Protein AF-A0A523YPD6-F1 (afdb_monomer)

Foldseek 3Di:
DDDDVVVVVVVVVVVLVVVLVVVLLVLLVVLVVVCVVVDDPDDSLVSLLVVLLVLLQVLLVVCQVVQDVVVDQLSRLVSLLVSLCVVQVSSVWDWDWDADPDSNDIDIDTPDDPPPPVCVVSVHDVVSVVSSSVSSPVNSVVSNVVVD

Nearest PDB structures (foldseek):
  9b8p-assembly1_H  TM=1.953E-01  e=1.590E+00  Rattus norvegicus
  5knb-assembly1_G  TM=2.070E-01  e=3.042E+00  Enterococcus hirae ATCC 9790

Structure (mmCIF, N/CA/C/O backbone):
data_AF-A0A523YPD6-F1
#
_entry.id   AF-A0A523YPD6-F1
#
loop_
_atom_site.group_PDB
_atom_site.id
_atom_site.type_symbol
_atom_site.label_atom_id
_atom_site.label_alt_id
_atom_site.label_comp_id
_atom_site.label_asym_id
_atom_site.label_entity_id
_atom_site.label_seq_id
_atom_site.pdbx_PDB_ins_code
_atom_site.Cartn_x
_atom_site.Cartn_y
_atom_site.Cartn_z
_atom_site.occupancy
_atom_site.B_iso_or_equiv
_atom_site.auth_seq_id
_atom_site.auth_comp_id
_atom_site.auth_asym_id
_atom_site.auth_atom_id
_atom_site.pdbx_PDB_model_num
ATOM 1 N N . MET A 1 1 ? 20.015 15.178 30.694 1.00 60.88 1 MET A N 1
ATOM 2 C CA . MET A 1 1 ? 19.615 16.105 29.612 1.00 60.88 1 MET A CA 1
ATOM 3 C C . MET A 1 1 ? 18.103 16.132 29.562 1.00 60.88 1 MET A C 1
ATOM 5 O O . MET A 1 1 ? 17.513 15.059 29.573 1.00 60.88 1 MET A O 1
ATOM 9 N N . ALA A 1 2 ? 17.489 17.315 29.563 1.00 81.44 2 ALA A N 1
ATOM 10 C CA . ALA A 1 2 ? 16.050 17.427 29.347 1.00 81.44 2 ALA A CA 1
ATOM 11 C C . ALA A 1 2 ? 15.715 17.002 27.907 1.00 81.44 2 ALA A C 1
ATOM 13 O O . ALA A 1 2 ? 16.466 17.306 26.979 1.00 81.44 2 ALA A O 1
ATOM 14 N N . LEU A 1 3 ? 14.626 16.255 27.737 1.00 86.56 3 LEU A N 1
AT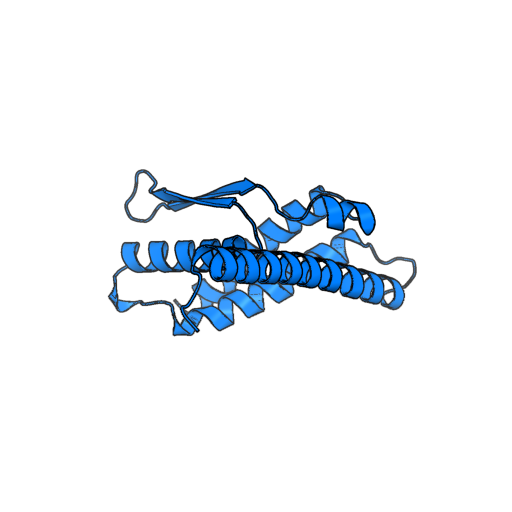OM 15 C CA . LEU A 1 3 ? 14.082 15.909 26.428 1.00 86.56 3 LEU A CA 1
ATOM 16 C C . LEU A 1 3 ? 13.535 17.190 25.786 1.00 86.56 3 LEU A C 1
ATOM 18 O O . LEU A 1 3 ? 12.722 17.862 26.409 1.00 86.56 3 LEU A O 1
ATOM 22 N N . ASP A 1 4 ? 13.965 17.508 24.566 1.00 95.25 4 ASP A N 1
ATOM 23 C CA . ASP A 1 4 ? 13.351 18.542 23.725 1.00 95.25 4 ASP A CA 1
ATOM 24 C C . ASP A 1 4 ? 12.292 17.871 22.830 1.00 95.25 4 ASP A C 1
ATOM 26 O O . ASP A 1 4 ? 12.666 17.163 21.884 1.00 95.25 4 ASP A O 1
ATOM 30 N N . PRO A 1 5 ? 10.986 18.024 23.122 1.00 95.44 5 PRO A N 1
ATOM 31 C CA . PRO A 1 5 ? 9.940 17.332 22.380 1.00 95.44 5 PRO A CA 1
ATOM 32 C C . PRO A 1 5 ? 9.872 17.753 20.910 1.00 95.44 5 PRO A C 1
ATOM 34 O O . PRO A 1 5 ? 9.664 16.899 20.050 1.00 95.44 5 PRO A O 1
ATOM 37 N N . GLU A 1 6 ? 10.090 19.032 20.592 1.00 96.12 6 GLU A N 1
ATOM 38 C CA . GLU A 1 6 ? 10.001 19.541 19.217 1.00 96.12 6 GLU A CA 1
ATOM 39 C C . GLU A 1 6 ? 11.109 18.961 18.343 1.00 96.12 6 GLU A C 1
ATOM 41 O O . GLU A 1 6 ? 10.865 18.508 17.216 1.00 96.12 6 GLU A O 1
ATOM 46 N N . LYS A 1 7 ? 12.328 18.896 18.890 1.00 95.38 7 LYS A N 1
ATOM 47 C CA . LYS A 1 7 ? 13.460 18.256 18.220 1.00 95.38 7 LYS A CA 1
ATOM 48 C C . LYS A 1 7 ? 13.209 16.768 17.985 1.00 95.38 7 LYS A C 1
ATOM 50 O O . LYS A 1 7 ? 13.512 16.265 16.901 1.00 95.38 7 LYS A O 1
ATOM 55 N N . GLN A 1 8 ? 12.650 16.062 18.969 1.00 96.06 8 GLN A N 1
ATOM 56 C CA . GLN A 1 8 ? 12.348 14.632 18.844 1.00 96.06 8 GLN A CA 1
ATOM 57 C C . GLN A 1 8 ? 11.255 14.366 17.805 1.00 96.06 8 GLN A C 1
ATOM 59 O O . GLN A 1 8 ? 11.445 13.525 16.927 1.00 96.06 8 GLN A O 1
ATOM 64 N N . ILE A 1 9 ? 10.157 15.127 17.837 1.00 95.88 9 ILE A N 1
ATOM 65 C CA . ILE A 1 9 ? 9.068 15.025 16.855 1.00 95.88 9 ILE A CA 1
ATOM 66 C C . ILE A 1 9 ? 9.598 15.291 15.446 1.00 95.88 9 ILE A C 1
ATOM 68 O O . ILE A 1 9 ? 9.359 14.499 14.536 1.00 95.88 9 ILE A O 1
ATOM 72 N N . SER A 1 10 ? 10.379 16.358 15.269 1.00 96.19 10 SER A N 1
ATOM 73 C CA . SER A 1 10 ? 10.961 16.711 13.970 1.00 96.19 10 SER A CA 1
ATOM 74 C C . SER A 1 10 ? 11.898 15.624 13.435 1.00 96.19 10 SER A C 1
ATOM 76 O O . SER A 1 10 ? 11.904 15.343 12.236 1.00 96.19 10 SER A O 1
ATOM 78 N N . SER A 1 11 ? 12.685 15.000 14.315 1.00 96.50 11 SER A N 1
ATOM 79 C CA . SER A 1 11 ? 13.580 13.895 13.962 1.00 96.50 11 SER A CA 1
ATOM 80 C C . SER A 1 11 ? 12.803 12.661 13.496 1.00 96.50 11 SER A C 1
ATOM 82 O O . SER A 1 11 ? 13.056 12.139 12.409 1.00 96.50 11 SER A O 1
ATOM 84 N N . LEU A 1 12 ? 11.804 12.236 14.276 1.00 96.31 12 LEU A N 1
ATOM 85 C CA . LEU A 1 12 ? 10.958 11.087 13.945 1.00 96.31 12 LEU A CA 1
ATOM 86 C C . LEU A 1 12 ? 10.167 11.317 12.655 1.00 96.31 12 LEU A C 1
ATOM 88 O O . LEU A 1 12 ? 10.060 10.414 11.830 1.00 96.31 12 LEU A O 1
ATOM 92 N N . TRP A 1 13 ? 9.663 12.534 12.450 1.00 94.19 13 TRP A N 1
ATOM 93 C CA . TRP A 1 13 ? 8.945 12.899 11.235 1.00 94.19 13 TRP A CA 1
ATOM 94 C C . TRP A 1 13 ? 9.825 12.781 9.986 1.00 94.19 13 TRP A C 1
ATOM 96 O O . TRP A 1 13 ? 9.425 12.155 9.006 1.00 94.19 13 TRP A O 1
ATOM 106 N N . LYS A 1 14 ? 11.057 13.302 10.033 1.00 95.44 14 LYS A N 1
ATOM 107 C CA . LYS A 1 14 ? 12.019 13.162 8.927 1.00 95.44 14 LYS A CA 1
ATOM 108 C C . LYS A 1 14 ? 12.386 11.701 8.668 1.00 95.44 14 LYS A C 1
ATOM 110 O O . LYS A 1 14 ? 12.464 11.292 7.513 1.00 95.44 14 LYS A O 1
ATOM 115 N N . ALA A 1 15 ? 12.580 10.911 9.725 1.00 96.06 15 ALA A N 1
ATOM 116 C CA . ALA A 1 15 ? 12.862 9.484 9.597 1.00 96.06 15 ALA A CA 1
ATOM 117 C C . ALA A 1 15 ? 11.698 8.728 8.931 1.00 96.06 15 ALA A C 1
ATOM 119 O O . ALA A 1 15 ? 11.925 7.912 8.038 1.00 96.06 15 ALA A O 1
ATOM 120 N N . LEU A 1 16 ? 10.453 9.042 9.307 1.00 94.50 16 LEU A N 1
ATOM 121 C CA . LEU A 1 16 ? 9.257 8.483 8.677 1.00 94.50 16 LEU A CA 1
ATOM 122 C C . LEU A 1 16 ? 9.195 8.831 7.184 1.00 94.50 16 LEU A C 1
ATOM 124 O O . LEU A 1 16 ? 9.016 7.935 6.366 1.00 94.50 16 LEU A O 1
ATOM 128 N N . GLN A 1 17 ? 9.388 10.102 6.822 1.00 92.44 17 GLN A N 1
ATOM 129 C CA . GLN A 1 17 ? 9.374 10.537 5.420 1.00 92.44 17 GLN A CA 1
ATOM 130 C C . GLN A 1 17 ? 10.467 9.849 4.590 1.00 92.44 17 GLN A C 1
ATOM 132 O O . GLN A 1 17 ? 10.195 9.373 3.489 1.00 92.44 17 GLN A O 1
ATOM 137 N N . GLY A 1 18 ? 11.681 9.723 5.138 1.00 92.56 18 GLY A N 1
ATOM 138 C CA . GLY A 1 18 ? 12.765 8.987 4.485 1.00 92.56 18 GLY A CA 1
ATOM 139 C C . GLY A 1 18 ? 12.429 7.508 4.269 1.00 92.56 18 GLY A C 1
ATOM 140 O O . GLY A 1 18 ? 12.699 6.965 3.198 1.00 92.56 18 GLY A O 1
ATOM 141 N N . SER A 1 19 ? 11.777 6.867 5.245 1.00 93.31 19 SER A N 1
ATOM 142 C CA . SER A 1 19 ? 11.297 5.483 5.125 1.00 93.31 19 SER A CA 1
ATOM 143 C C . SER A 1 19 ? 10.212 5.331 4.051 1.00 93.31 19 SER A C 1
ATOM 145 O O . SER A 1 19 ? 10.280 4.426 3.221 1.00 93.31 19 SER A O 1
ATOM 147 N N . GLN A 1 20 ? 9.252 6.258 3.993 1.00 92.50 20 GLN A N 1
ATOM 148 C CA . GLN A 1 20 ? 8.204 6.283 2.963 1.00 92.50 20 GLN A CA 1
ATOM 149 C C . GLN A 1 20 ? 8.796 6.394 1.549 1.00 92.50 20 GLN A C 1
ATOM 151 O O . GLN A 1 20 ? 8.386 5.671 0.639 1.00 92.50 20 GLN A O 1
ATOM 156 N N . GLU A 1 21 ? 9.792 7.263 1.369 1.00 90.62 21 GLU A N 1
ATOM 157 C CA . GLU A 1 21 ? 10.492 7.436 0.095 1.00 90.62 21 GLU A CA 1
ATOM 158 C C . GLU A 1 21 ? 11.319 6.196 -0.278 1.00 90.62 21 GLU A C 1
ATOM 160 O O . GLU A 1 21 ? 11.342 5.780 -1.438 1.00 90.62 21 GLU A O 1
ATOM 165 N N . ALA A 1 22 ? 12.004 5.585 0.694 1.00 91.94 22 ALA A N 1
ATOM 166 C CA . ALA A 1 22 ? 12.763 4.355 0.484 1.00 91.94 22 ALA A CA 1
ATOM 167 C C . ALA A 1 22 ? 11.849 3.195 0.063 1.00 91.94 22 ALA A C 1
ATOM 169 O O . ALA A 1 22 ? 12.132 2.539 -0.936 1.00 91.94 22 ALA A O 1
ATOM 170 N N . ASN A 1 23 ? 10.715 2.995 0.744 1.00 91.00 23 ASN A N 1
ATOM 171 C CA . ASN A 1 23 ? 9.744 1.952 0.400 1.00 91.00 23 ASN A CA 1
ATOM 172 C C . ASN A 1 23 ? 9.279 2.066 -1.056 1.00 91.00 23 ASN A C 1
ATOM 174 O O . ASN A 1 23 ? 9.244 1.070 -1.783 1.00 91.00 23 ASN A O 1
ATOM 178 N N . ARG A 1 24 ? 8.956 3.284 -1.509 1.00 89.56 24 ARG A N 1
ATOM 179 C CA . ARG A 1 24 ? 8.478 3.480 -2.880 1.00 89.56 24 ARG A CA 1
ATOM 180 C C . ARG A 1 24 ? 9.572 3.284 -3.923 1.00 89.56 24 ARG A C 1
ATOM 182 O O . ARG A 1 24 ? 9.307 2.677 -4.960 1.00 89.56 24 ARG A O 1
ATOM 189 N N . ARG A 1 25 ? 10.789 3.761 -3.658 1.00 91.94 25 ARG A N 1
ATOM 190 C CA . ARG A 1 25 ? 11.940 3.524 -4.542 1.00 91.94 25 ARG A CA 1
ATOM 191 C C . ARG A 1 25 ? 12.240 2.035 -4.669 1.00 91.94 25 ARG A C 1
ATOM 193 O O . ARG A 1 25 ? 12.384 1.559 -5.790 1.00 91.94 25 ARG A O 1
ATOM 200 N N . THR A 1 26 ? 12.226 1.296 -3.561 1.00 94.44 26 THR A N 1
ATOM 201 C CA . THR A 1 26 ? 12.422 -0.160 -3.567 1.00 94.44 26 THR A CA 1
ATOM 202 C C . THR A 1 26 ? 11.377 -0.866 -4.428 1.00 94.44 26 THR A C 1
ATOM 204 O O . THR A 1 26 ? 11.738 -1.729 -5.223 1.00 94.44 26 THR A O 1
ATOM 207 N N . PHE A 1 27 ? 10.097 -0.476 -4.349 1.00 93.88 27 PHE A N 1
ATOM 208 C CA . PHE A 1 27 ? 9.063 -1.027 -5.236 1.00 93.88 27 PHE A CA 1
ATOM 209 C C . PHE A 1 27 ? 9.436 -0.862 -6.716 1.00 93.88 27 PHE A C 1
ATOM 211 O O . PHE A 1 27 ? 9.390 -1.827 -7.476 1.00 93.88 27 PHE A O 1
ATOM 218 N N . TYR A 1 28 ? 9.830 0.344 -7.133 1.00 93.56 28 TYR A N 1
ATOM 219 C CA . TYR A 1 28 ? 10.146 0.600 -8.537 1.00 93.56 28 TYR A CA 1
ATOM 220 C C . TYR A 1 28 ? 11.465 -0.026 -8.994 1.00 93.56 28 TYR A C 1
ATOM 222 O O . TYR A 1 28 ? 11.558 -0.463 -10.137 1.00 93.56 28 TYR A O 1
ATOM 230 N N . GLN A 1 29 ? 12.450 -0.150 -8.105 1.00 95.00 29 GLN A N 1
ATOM 231 C CA . GLN A 1 29 ? 13.666 -0.922 -8.366 1.00 95.00 29 GLN A CA 1
ATOM 232 C C . GLN A 1 29 ? 13.338 -2.399 -8.607 1.00 95.00 29 GLN A C 1
ATOM 234 O O . GLN A 1 29 ? 13.810 -2.981 -9.578 1.00 95.00 29 GLN A O 1
ATOM 239 N N . MET A 1 30 ? 12.470 -2.994 -7.786 1.00 96.00 30 MET A N 1
ATOM 240 C CA . MET A 1 30 ? 12.042 -4.385 -7.976 1.00 96.00 30 MET A CA 1
ATOM 241 C C . MET A 1 30 ? 11.187 -4.560 -9.233 1.00 96.00 30 MET A C 1
ATOM 243 O O . MET A 1 30 ? 11.326 -5.558 -9.936 1.00 96.00 30 MET A O 1
ATOM 247 N N . ARG A 1 31 ? 10.352 -3.571 -9.574 1.00 94.12 31 ARG A N 1
ATOM 248 C CA . ARG A 1 31 ? 9.640 -3.541 -10.857 1.00 94.12 31 ARG A CA 1
ATOM 249 C C . ARG A 1 31 ? 10.616 -3.508 -12.036 1.00 94.12 31 ARG A C 1
ATOM 251 O O . ARG A 1 31 ? 10.412 -4.245 -12.992 1.00 94.12 31 ARG A O 1
ATOM 258 N N . GLN A 1 32 ? 11.662 -2.685 -11.967 1.00 94.06 32 GLN A N 1
ATOM 259 C CA . GLN A 1 32 ? 12.692 -2.605 -13.005 1.00 94.06 32 GLN A CA 1
ATOM 260 C C . GLN A 1 32 ? 13.410 -3.949 -13.182 1.00 94.06 32 GLN A C 1
ATOM 262 O O . GLN A 1 32 ? 13.503 -4.443 -14.302 1.00 94.06 32 GLN A O 1
ATOM 267 N N . VAL A 1 33 ? 13.815 -4.587 -12.079 1.00 96.44 33 VAL A N 1
ATOM 268 C CA . VAL A 1 33 ? 14.386 -5.943 -12.102 1.00 96.44 33 VAL A CA 1
ATOM 269 C C . VAL A 1 33 ? 13.425 -6.925 -12.777 1.00 96.44 33 VAL A C 1
ATOM 271 O O . VAL A 1 33 ? 13.829 -7.670 -13.664 1.00 96.44 33 VAL A O 1
ATOM 274 N N . ALA A 1 34 ? 12.141 -6.914 -12.410 1.00 95.81 34 ALA A N 1
ATOM 275 C CA . ALA A 1 34 ? 11.154 -7.813 -13.004 1.00 95.81 34 ALA A CA 1
ATOM 276 C C . ALA A 1 34 ? 10.988 -7.599 -14.520 1.00 95.81 34 ALA A C 1
ATOM 278 O O . ALA A 1 34 ? 10.861 -8.576 -15.253 1.00 95.81 34 ALA A O 1
ATOM 279 N N . ILE A 1 35 ? 11.029 -6.352 -14.996 1.00 94.62 35 ILE A N 1
ATOM 280 C CA . ILE A 1 35 ? 10.977 -6.024 -16.430 1.00 94.62 35 ILE A CA 1
ATOM 281 C C . ILE A 1 35 ? 12.200 -6.576 -17.162 1.00 94.62 35 ILE A C 1
ATOM 283 O O . ILE A 1 35 ? 12.051 -7.215 -18.199 1.00 94.6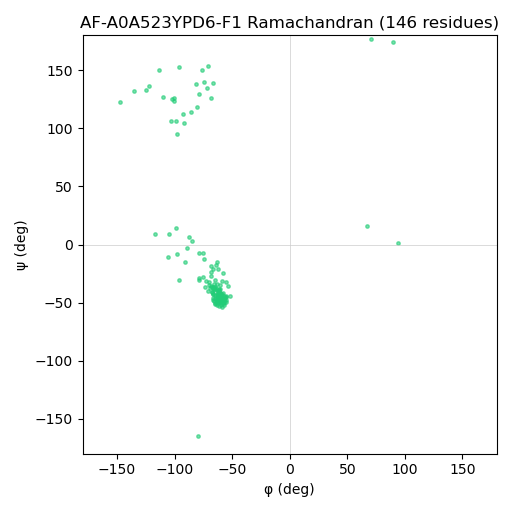2 35 ILE A O 1
ATOM 287 N N . GLU A 1 36 ? 13.398 -6.378 -16.610 1.00 94.38 36 GLU A N 1
ATOM 288 C CA . GLU A 1 36 ? 14.644 -6.869 -17.210 1.00 94.38 36 GLU A CA 1
ATOM 289 C C . GLU A 1 36 ? 14.687 -8.402 -17.295 1.00 94.38 36 GLU A C 1
ATOM 291 O O . GLU A 1 36 ? 15.199 -8.953 -18.268 1.00 94.38 36 GLU A O 1
ATOM 296 N N . PHE A 1 37 ? 14.099 -9.098 -16.317 1.00 97.06 37 PHE A N 1
ATOM 297 C CA . PHE A 1 37 ? 13.988 -10.560 -16.318 1.00 97.06 37 PHE A CA 1
ATOM 298 C C . PHE A 1 37 ? 12.874 -11.105 -17.222 1.00 97.06 37 PHE A C 1
ATOM 300 O O . PHE A 1 37 ? 13.002 -12.218 -17.730 1.00 97.06 37 PHE A O 1
ATOM 307 N N . ALA A 1 38 ? 11.776 -10.369 -17.409 1.00 94.38 38 ALA A N 1
ATOM 308 C CA . ALA A 1 38 ? 10.600 -10.851 -18.138 1.00 94.38 38 ALA A CA 1
ATOM 309 C C . ALA A 1 38 ? 10.795 -10.908 -19.667 1.00 94.38 38 ALA A C 1
ATOM 311 O O . ALA A 1 38 ? 9.997 -11.540 -20.361 1.00 94.38 38 ALA A O 1
ATOM 312 N N . GLY A 1 39 ? 11.866 -10.301 -20.186 1.00 89.56 39 GLY A N 1
ATOM 313 C CA . GLY A 1 39 ? 12.206 -10.298 -21.607 1.00 89.56 39 GLY A CA 1
ATOM 314 C C . GLY A 1 39 ? 11.594 -9.125 -22.389 1.00 89.56 39 GLY A C 1
ATOM 315 O O . GLY A 1 39 ? 10.817 -8.341 -21.845 1.00 89.56 39 GLY A O 1
ATOM 316 N N . PRO A 1 40 ? 11.954 -8.975 -23.677 1.00 90.81 40 PRO A N 1
ATOM 317 C CA . PRO A 1 40 ? 11.657 -7.773 -24.465 1.00 90.81 40 PRO A CA 1
ATOM 318 C C . PRO A 1 40 ? 10.167 -7.558 -24.772 1.00 90.81 40 PRO A C 1
ATOM 320 O O . PRO A 1 40 ? 9.760 -6.422 -25.001 1.00 90.81 40 PRO A O 1
ATOM 323 N N . ASP A 1 41 ? 9.358 -8.619 -24.752 1.00 92.69 41 ASP A N 1
ATOM 324 C CA . ASP A 1 41 ? 7.920 -8.558 -25.054 1.00 92.69 41 ASP A CA 1
ATOM 325 C C . ASP A 1 41 ? 7.059 -8.270 -23.813 1.00 92.69 41 ASP A C 1
ATOM 327 O O . ASP A 1 41 ? 5.832 -8.167 -23.899 1.00 92.69 41 AS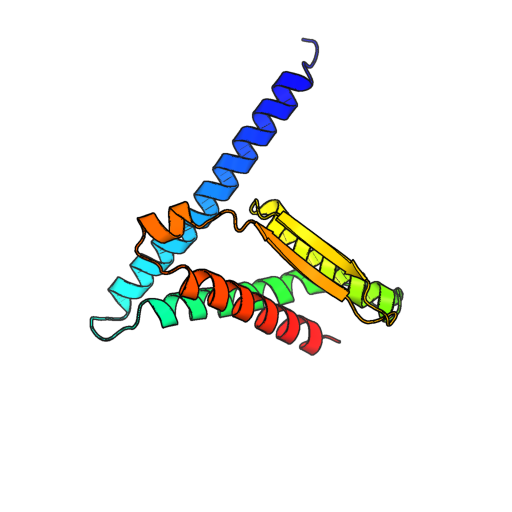P A O 1
ATOM 331 N N . ALA A 1 42 ? 7.680 -8.168 -22.636 1.00 92.75 42 ALA A N 1
ATOM 332 C CA . ALA A 1 42 ? 6.963 -7.944 -21.396 1.00 92.75 42 ALA A CA 1
ATOM 333 C C . ALA A 1 42 ? 6.426 -6.512 -21.315 1.00 92.75 42 ALA A C 1
ATOM 335 O O . ALA A 1 42 ? 7.144 -5.544 -21.557 1.00 92.75 42 ALA A O 1
ATOM 336 N N . ASN A 1 43 ? 5.165 -6.367 -20.904 1.00 93.88 43 ASN A N 1
ATOM 337 C CA . ASN A 1 43 ? 4.555 -5.065 -20.674 1.00 93.88 43 ASN A CA 1
ATOM 338 C C . ASN A 1 43 ? 4.856 -4.569 -19.242 1.00 93.88 43 ASN A C 1
ATOM 340 O O . ASN A 1 43 ? 4.331 -5.142 -18.279 1.00 93.88 43 ASN A O 1
ATOM 344 N N . PRO A 1 44 ? 5.626 -3.476 -19.064 1.00 92.94 44 PRO A N 1
ATOM 345 C CA . PRO A 1 44 ? 5.939 -2.917 -17.747 1.00 92.94 44 PRO A CA 1
ATOM 346 C C . PRO A 1 44 ? 4.704 -2.576 -16.908 1.00 92.94 44 PRO A C 1
ATOM 348 O O . PRO A 1 44 ? 4.728 -2.693 -15.682 1.00 92.94 44 PRO A O 1
ATOM 351 N N . PHE A 1 45 ? 3.620 -2.174 -17.576 1.00 94.19 45 PHE A N 1
ATOM 352 C CA . PHE A 1 45 ? 2.356 -1.845 -16.932 1.00 94.19 45 PHE A CA 1
ATOM 353 C C . PHE A 1 45 ? 1.751 -3.069 -16.234 1.00 94.19 45 PHE A C 1
ATOM 355 O O . PHE A 1 45 ? 1.389 -3.000 -15.059 1.00 94.19 45 PHE A O 1
ATOM 362 N N . ASP A 1 46 ? 1.686 -4.203 -16.936 1.00 95.12 46 ASP A N 1
ATOM 363 C CA . ASP A 1 46 ? 1.092 -5.433 -16.406 1.00 95.12 46 ASP A CA 1
ATOM 364 C C . ASP A 1 46 ? 1.930 -5.994 -15.254 1.00 95.12 46 ASP A C 1
ATOM 366 O O . ASP A 1 46 ? 1.378 -6.451 -14.253 1.00 95.12 46 ASP A O 1
ATOM 370 N N . ILE A 1 47 ? 3.260 -5.879 -15.341 1.00 95.31 47 ILE A N 1
ATOM 371 C CA . ILE A 1 47 ? 4.177 -6.239 -14.252 1.00 95.31 47 ILE A CA 1
ATOM 372 C C . ILE A 1 47 ? 3.902 -5.387 -13.008 1.00 95.31 47 ILE A C 1
ATOM 374 O O . ILE A 1 47 ? 3.764 -5.928 -11.909 1.00 95.31 47 ILE A O 1
ATOM 378 N N . GLY A 1 48 ? 3.788 -4.065 -13.168 1.00 94.25 48 GLY A N 1
ATOM 379 C CA . GLY A 1 48 ? 3.502 -3.151 -12.062 1.00 94.25 48 GLY A CA 1
ATOM 380 C C . GLY A 1 48 ? 2.166 -3.450 -11.379 1.00 94.25 48 GLY A C 1
ATOM 381 O O . GLY A 1 48 ? 2.107 -3.572 -10.153 1.00 94.25 48 GLY A O 1
ATOM 382 N N . VAL A 1 49 ? 1.099 -3.645 -12.160 1.00 95.94 49 VAL A N 1
ATOM 383 C CA . VAL A 1 49 ? -0.228 -4.007 -11.629 1.00 95.94 49 VAL A CA 1
ATOM 384 C C . VAL A 1 49 ? -0.205 -5.390 -10.969 1.00 95.94 49 VAL A C 1
ATOM 386 O O . VAL A 1 49 ? -0.815 -5.574 -9.913 1.00 95.94 49 VAL A O 1
ATOM 389 N N . LYS A 1 50 ? 0.535 -6.357 -11.525 1.00 96.50 50 LYS A N 1
ATOM 390 C CA . LYS A 1 50 ? 0.678 -7.689 -10.926 1.00 96.50 50 LYS A CA 1
ATOM 391 C C . LYS A 1 50 ? 1.424 -7.647 -9.594 1.00 96.50 50 LYS A C 1
ATOM 393 O O . LYS A 1 50 ? 1.031 -8.348 -8.664 1.00 96.50 50 LYS A O 1
ATOM 398 N N . ALA A 1 51 ? 2.456 -6.814 -9.470 1.00 95.88 51 ALA A N 1
ATOM 399 C CA . ALA A 1 51 ? 3.142 -6.608 -8.198 1.00 95.88 51 ALA A CA 1
ATOM 400 C C . ALA A 1 51 ? 2.161 -6.099 -7.129 1.00 95.88 51 ALA A C 1
ATOM 402 O O . ALA A 1 51 ? 2.087 -6.663 -6.040 1.00 95.88 51 ALA A O 1
ATOM 403 N N . TRP A 1 52 ? 1.336 -5.103 -7.466 1.00 95.69 52 TRP A N 1
ATOM 404 C CA . TRP A 1 52 ? 0.292 -4.597 -6.572 1.00 95.69 52 TRP A CA 1
ATOM 405 C C . TRP A 1 52 ? -0.754 -5.643 -6.182 1.00 95.69 52 TRP A C 1
ATOM 407 O O . TRP A 1 52 ? -1.156 -5.684 -5.021 1.00 95.69 52 TRP A O 1
ATOM 417 N N . GLU A 1 53 ? -1.155 -6.515 -7.111 1.00 97.62 53 GLU A N 1
ATOM 418 C CA . GLU A 1 53 ? -2.051 -7.642 -6.828 1.00 97.62 53 GLU A CA 1
ATOM 419 C C . GLU A 1 53 ? -1.485 -8.548 -5.727 1.00 97.62 53 GLU A C 1
ATOM 421 O O . GLU A 1 53 ? -2.196 -8.879 -4.777 1.00 97.62 53 GLU A O 1
ATOM 426 N N . ILE A 1 54 ? -0.210 -8.935 -5.851 1.00 97.50 54 ILE A N 1
ATOM 427 C CA . ILE A 1 54 ? 0.471 -9.830 -4.907 1.00 97.50 54 ILE A CA 1
ATOM 428 C C . ILE A 1 54 ? 0.597 -9.167 -3.535 1.00 97.50 54 ILE A C 1
ATOM 430 O O . ILE A 1 54 ? 0.278 -9.793 -2.525 1.00 97.50 54 ILE A O 1
ATOM 434 N N . ILE A 1 55 ? 1.009 -7.897 -3.497 1.00 95.56 55 ILE A N 1
ATOM 435 C CA . ILE A 1 55 ? 1.125 -7.145 -2.243 1.00 95.56 55 ILE A CA 1
ATOM 436 C C . ILE A 1 55 ? -0.258 -7.003 -1.590 1.00 95.56 55 ILE A C 1
ATOM 438 O O . ILE A 1 55 ? -0.383 -7.222 -0.391 1.00 95.56 55 ILE A O 1
ATOM 442 N N . GLY A 1 56 ? -1.311 -6.694 -2.354 1.00 95.50 56 GLY A N 1
ATOM 443 C CA . GLY A 1 56 ? -2.676 -6.597 -1.825 1.00 95.50 56 GLY A CA 1
ATOM 444 C C . GLY A 1 56 ? -3.137 -7.897 -1.169 1.00 95.50 56 GLY A C 1
ATOM 445 O O . GLY A 1 56 ? -3.660 -7.864 -0.055 1.00 95.50 56 GLY A O 1
ATOM 446 N N . LYS A 1 57 ? -2.833 -9.047 -1.789 1.00 96.50 57 LYS A N 1
ATOM 447 C CA . LYS A 1 57 ? -3.141 -10.366 -1.218 1.00 96.50 57 LYS A CA 1
ATOM 448 C C . LYS A 1 57 ? -2.422 -10.609 0.108 1.00 96.50 57 LYS A C 1
ATOM 450 O O . LYS A 1 57 ? -3.037 -11.002 1.098 1.00 96.50 57 LYS A O 1
ATOM 455 N N . ASP A 1 58 ? -1.115 -10.366 0.142 1.00 95.62 58 ASP A N 1
ATOM 456 C CA . ASP A 1 58 ? -0.311 -10.529 1.359 1.00 95.62 58 ASP A CA 1
ATOM 457 C C . ASP A 1 58 ? -0.803 -9.613 2.493 1.00 95.62 58 ASP A C 1
ATOM 459 O O . ASP A 1 58 ? -0.968 -10.017 3.649 1.00 95.62 58 ASP A O 1
ATOM 463 N N . MET A 1 59 ? -1.145 -8.375 2.143 1.00 93.56 59 MET A N 1
ATOM 464 C CA . MET A 1 59 ? -1.648 -7.395 3.093 1.00 93.56 59 MET A CA 1
ATOM 465 C C . MET A 1 59 ? -3.054 -7.722 3.602 1.00 93.56 59 MET A C 1
ATOM 467 O O . MET A 1 59 ? -3.329 -7.482 4.779 1.00 93.56 59 MET A O 1
ATOM 471 N N . GLY A 1 60 ? -3.923 -8.302 2.772 1.00 92.06 60 GLY A N 1
ATOM 472 C CA . GLY A 1 60 ? -5.216 -8.834 3.206 1.00 92.06 60 GLY A CA 1
ATOM 473 C C . GLY A 1 60 ? -5.027 -9.907 4.275 1.00 92.06 60 GLY A C 1
ATOM 474 O O . GLY A 1 60 ? -5.501 -9.750 5.402 1.00 92.06 60 GLY A O 1
ATOM 475 N N . LYS A 1 61 ? -4.205 -10.922 3.974 1.00 92.31 61 LYS A N 1
ATOM 476 C CA . LYS A 1 61 ? -3.890 -12.031 4.893 1.00 92.31 61 LYS A CA 1
ATOM 477 C C . LYS A 1 61 ? -3.288 -11.562 6.213 1.00 92.31 61 LYS A C 1
ATOM 479 O O . LYS A 1 61 ? -3.709 -11.996 7.283 1.00 92.31 61 LYS A O 1
ATOM 484 N N . SER A 1 62 ? -2.314 -10.656 6.159 1.00 90.31 62 SER A N 1
ATOM 485 C CA . SER A 1 62 ? -1.618 -10.174 7.360 1.00 90.31 62 SER A CA 1
ATOM 486 C C . SER A 1 62 ? -2.499 -9.334 8.292 1.00 90.31 62 SER A C 1
ATOM 488 O O . SER A 1 62 ? -2.169 -9.180 9.472 1.00 90.31 62 SER A O 1
ATOM 490 N N . ASN A 1 63 ? -3.624 -8.800 7.805 1.00 86.44 63 ASN A N 1
ATOM 491 C CA . ASN A 1 63 ? -4.556 -8.030 8.627 1.00 86.44 63 ASN A CA 1
ATOM 492 C C . ASN A 1 63 ? -5.663 -8.868 9.268 1.00 86.44 63 ASN A C 1
ATOM 494 O O . ASN A 1 63 ? -6.251 -8.397 10.242 1.00 86.44 63 ASN A O 1
ATOM 498 N N . LEU A 1 64 ? -5.895 -10.105 8.819 1.00 84.06 64 LEU A N 1
ATOM 499 C CA . LEU A 1 64 ? -6.940 -10.983 9.361 1.00 84.06 64 LEU A CA 1
ATOM 500 C C . LEU A 1 64 ? -6.897 -11.134 10.889 1.00 84.06 64 LEU A C 1
ATOM 502 O O . LEU A 1 64 ? -7.941 -10.958 11.514 1.00 84.06 64 LEU A O 1
ATOM 506 N N . PRO A 1 65 ? -5.732 -11.341 11.547 1.00 83.38 65 PRO A N 1
ATOM 507 C CA . PRO A 1 65 ? -5.696 -11.481 13.006 1.00 83.38 65 PRO A CA 1
ATOM 508 C C . PRO A 1 65 ? -6.144 -10.221 13.765 1.00 83.38 65 PRO A C 1
ATOM 510 O O . PRO A 1 65 ? -6.389 -10.273 14.968 1.00 83.38 65 PRO A O 1
ATOM 513 N N . ARG A 1 66 ? -6.208 -9.069 13.085 1.00 79.62 66 ARG A N 1
ATOM 514 C CA . ARG A 1 66 ? -6.613 -7.774 13.652 1.00 79.62 66 ARG A CA 1
ATOM 515 C C . ARG A 1 66 ? -8.082 -7.439 13.368 1.00 79.62 66 ARG A C 1
ATOM 517 O O . ARG A 1 66 ? -8.597 -6.462 13.924 1.00 79.62 66 ARG A O 1
ATOM 524 N N . MET A 1 67 ? -8.762 -8.232 12.537 1.00 82.56 67 MET A N 1
ATOM 525 C CA . MET A 1 67 ? -10.172 -8.045 12.207 1.00 82.56 67 MET A CA 1
ATOM 52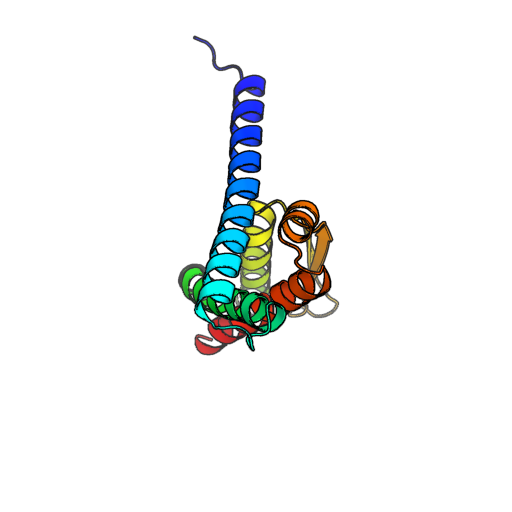6 C C . MET A 1 67 ? -11.042 -8.618 13.319 1.00 82.56 67 MET A C 1
ATOM 528 O O . MET A 1 67 ? -10.989 -9.799 13.647 1.00 82.56 67 MET A O 1
ATOM 532 N N . ASN A 1 68 ? -11.832 -7.752 13.950 1.00 78.00 68 ASN A N 1
ATOM 533 C CA . ASN A 1 68 ? -12.658 -8.139 15.086 1.00 78.00 68 ASN A CA 1
ATOM 534 C C . ASN A 1 68 ? -14.094 -8.426 14.634 1.00 78.00 68 ASN A C 1
ATOM 536 O O . ASN A 1 68 ? -14.916 -7.511 14.565 1.00 78.00 68 ASN A O 1
ATOM 540 N N . LEU A 1 69 ? -14.380 -9.706 14.388 1.00 78.44 69 LEU A N 1
ATOM 541 C CA . LEU A 1 69 ? -15.698 -10.208 13.979 1.00 78.44 69 LEU A CA 1
ATOM 542 C C . LEU A 1 69 ? -16.774 -10.054 15.068 1.00 78.44 69 LEU A C 1
ATOM 544 O O . LEU A 1 69 ? -17.962 -10.003 14.768 1.00 78.44 69 LEU A O 1
ATOM 548 N N . LEU A 1 70 ? -16.377 -9.914 16.338 1.00 84.94 70 LEU A N 1
ATOM 549 C CA . LEU A 1 70 ? -17.303 -9.803 17.472 1.00 84.94 70 LEU A CA 1
ATOM 550 C C . LEU A 1 70 ? -17.974 -8.425 17.573 1.00 84.94 70 LEU A C 1
ATOM 552 O O . LEU A 1 70 ? -18.862 -8.234 18.400 1.00 84.94 70 LEU A O 1
ATOM 556 N N . LYS A 1 71 ? -17.556 -7.449 16.758 1.00 83.31 71 LYS A N 1
ATOM 557 C CA . LYS A 1 71 ? -18.121 -6.090 16.749 1.00 83.31 71 LYS A CA 1
ATOM 558 C C . LYS A 1 71 ? -19.341 -5.928 15.834 1.00 83.31 71 LYS A C 1
ATOM 560 O O . LYS A 1 71 ? -19.805 -4.802 15.662 1.00 83.31 71 LYS A O 1
ATOM 565 N N . GLY A 1 72 ? -19.848 -7.021 15.262 1.00 87.25 72 GLY A N 1
ATOM 566 C CA . GLY A 1 72 ? -20.913 -6.987 14.261 1.00 87.25 72 GLY A CA 1
ATOM 567 C C . GLY A 1 72 ? -20.442 -6.417 12.920 1.00 87.25 72 GLY A C 1
ATOM 568 O O . GLY A 1 72 ? -19.298 -5.982 12.777 1.00 87.25 72 GLY A O 1
ATOM 569 N N . GLU A 1 73 ? -21.335 -6.417 11.933 1.00 87.75 73 GLU A N 1
ATOM 570 C CA . GLU A 1 73 ? -21.016 -6.074 10.541 1.00 87.75 73 GLU A CA 1
ATOM 571 C C . GLU A 1 73 ? -20.511 -4.627 10.379 1.00 87.75 73 GLU A C 1
ATOM 573 O O . GLU A 1 73 ? -19.443 -4.414 9.811 1.00 87.75 73 GLU A O 1
ATOM 578 N N . 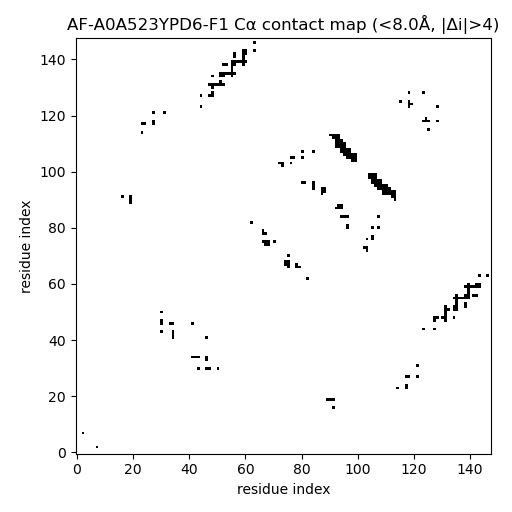GLU A 1 74 ? -21.186 -3.634 10.974 1.00 88.44 74 GLU A N 1
ATOM 579 C CA . GLU A 1 74 ? -20.734 -2.229 10.941 1.00 88.44 74 GLU A CA 1
ATOM 580 C C . GLU A 1 74 ? -19.334 -2.069 11.567 1.00 88.44 74 GLU A C 1
ATOM 582 O O . GLU A 1 74 ? -18.460 -1.371 11.040 1.00 88.44 74 GLU A O 1
ATOM 587 N N . GLY A 1 75 ? -19.098 -2.731 12.705 1.00 88.62 75 GLY A N 1
ATOM 588 C CA . GLY A 1 75 ? -17.819 -2.681 13.408 1.00 88.62 75 GLY A CA 1
ATOM 589 C C . GLY A 1 75 ? -16.686 -3.339 12.621 1.00 88.62 75 GLY A C 1
ATOM 590 O O . GLY A 1 75 ? -15.560 -2.828 12.626 1.00 88.62 75 GLY A O 1
ATOM 591 N N . LEU A 1 76 ? -16.988 -4.437 11.928 1.00 89.06 76 LEU A N 1
ATOM 592 C CA . LEU A 1 76 ? -16.079 -5.121 11.017 1.00 89.06 76 LEU A CA 1
ATOM 593 C C . LEU A 1 76 ? -15.733 -4.237 9.813 1.00 89.06 76 LEU A C 1
ATOM 595 O O . LEU A 1 76 ? -14.552 -3.997 9.565 1.00 89.06 76 LEU A O 1
ATOM 599 N N . MET A 1 77 ? -16.734 -3.675 9.132 1.00 89.81 77 MET A N 1
ATOM 600 C CA . MET A 1 77 ? -16.547 -2.791 7.976 1.00 89.81 77 MET A CA 1
ATOM 601 C C . MET A 1 77 ? -15.669 -1.583 8.324 1.00 89.81 77 MET A C 1
ATOM 603 O O . MET A 1 77 ? -14.716 -1.259 7.610 1.00 89.81 77 MET A O 1
ATOM 607 N N . MET A 1 78 ? -15.911 -0.952 9.477 1.00 91.25 78 MET A N 1
ATOM 608 C CA . MET A 1 78 ? -15.072 0.149 9.959 1.00 91.25 78 MET A CA 1
ATOM 609 C C . MET A 1 78 ? -13.645 -0.292 10.301 1.00 91.25 78 MET A C 1
ATOM 611 O O . MET A 1 78 ? -12.712 0.494 10.129 1.00 91.25 78 MET A O 1
ATOM 615 N N . ASN A 1 79 ?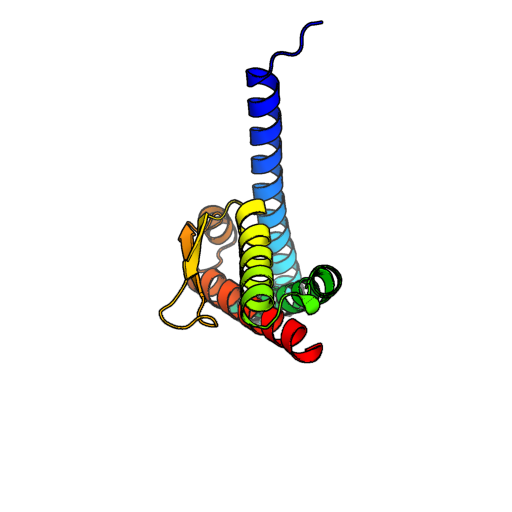 -13.453 -1.516 10.803 1.00 91.19 79 ASN A N 1
ATOM 616 C CA . ASN A 1 79 ? -12.123 -2.055 11.087 1.00 91.19 79 ASN A CA 1
ATOM 617 C C . ASN A 1 79 ? -11.337 -2.271 9.785 1.00 91.19 79 ASN A C 1
ATOM 619 O O . ASN A 1 79 ? -10.223 -1.764 9.673 1.00 91.19 79 ASN A O 1
ATOM 623 N N . ILE A 1 80 ? -11.955 -2.908 8.785 1.00 91.38 80 ILE A N 1
ATOM 624 C CA . ILE A 1 80 ? -11.375 -3.140 7.454 1.00 91.38 80 ILE A CA 1
ATOM 625 C C . ILE A 1 80 ? -10.965 -1.809 6.814 1.00 91.38 80 ILE A C 1
ATOM 627 O O . ILE A 1 80 ? -9.811 -1.638 6.413 1.00 91.38 80 ILE A O 1
ATOM 631 N N . ALA A 1 81 ? -11.872 -0.828 6.792 1.00 92.81 81 ALA A N 1
ATOM 632 C CA . ALA A 1 81 ? -11.593 0.484 6.216 1.00 92.81 81 ALA A CA 1
ATOM 633 C C . ALA A 1 81 ? -10.432 1.200 6.929 1.00 92.81 81 ALA A C 1
ATOM 635 O O . ALA A 1 81 ? -9.564 1.779 6.274 1.00 92.81 81 ALA A O 1
ATOM 636 N N . ARG A 1 82 ? -10.373 1.136 8.268 1.00 92.81 82 ARG A N 1
ATOM 637 C CA . ARG A 1 82 ? -9.282 1.731 9.061 1.00 92.81 82 ARG A CA 1
ATOM 638 C C . ARG A 1 82 ? -7.957 1.008 8.886 1.00 92.81 82 ARG A C 1
ATOM 640 O O . ARG A 1 82 ? -6.928 1.677 8.857 1.00 92.81 82 ARG A O 1
ATOM 647 N N . ALA A 1 83 ? -7.969 -0.316 8.764 1.00 91.88 83 ALA A N 1
ATOM 648 C CA . ALA A 1 83 ? -6.769 -1.085 8.464 1.00 91.88 83 ALA A CA 1
ATOM 649 C C . ALA A 1 83 ? -6.189 -0.628 7.121 1.00 91.88 83 ALA A C 1
ATOM 651 O O . ALA A 1 83 ? -5.029 -0.227 7.058 1.00 91.88 83 ALA A O 1
ATOM 652 N N . TYR A 1 84 ? -7.030 -0.563 6.085 1.00 92.56 84 TYR A N 1
ATOM 653 C CA . TYR A 1 84 ? -6.634 -0.084 4.765 1.00 92.56 84 TYR A CA 1
ATOM 654 C C . TYR A 1 84 ? -6.116 1.363 4.799 1.00 92.56 84 TYR A C 1
ATOM 656 O O . TYR A 1 84 ? -5.001 1.638 4.362 1.00 92.56 84 TYR A O 1
ATOM 664 N N . GLN A 1 85 ? -6.877 2.293 5.388 1.00 94.19 85 GLN A N 1
ATOM 665 C CA . GLN A 1 85 ? -6.466 3.694 5.545 1.00 94.19 85 GLN A CA 1
ATOM 666 C C . GLN A 1 85 ? -5.122 3.818 6.276 1.00 94.19 85 GLN A C 1
ATOM 668 O O . GLN A 1 85 ? -4.266 4.604 5.865 1.00 94.19 85 GLN A O 1
ATOM 673 N N . GLY A 1 86 ? -4.933 3.054 7.354 1.00 92.81 86 GLY A N 1
ATOM 674 C CA . GLY A 1 86 ? -3.712 3.043 8.153 1.00 92.81 86 GLY A CA 1
ATOM 675 C C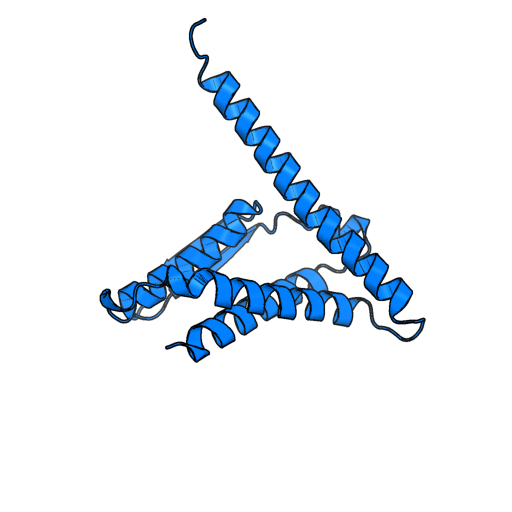 . GLY A 1 86 ? -2.484 2.678 7.326 1.00 92.81 86 GLY A C 1
ATOM 676 O O . GLY A 1 86 ? -1.499 3.412 7.359 1.00 92.81 86 GLY A O 1
ATOM 677 N N . LEU A 1 87 ? -2.570 1.621 6.512 1.00 91.38 87 LEU A N 1
ATOM 678 C CA . LEU A 1 87 ? -1.485 1.195 5.617 1.00 91.38 87 LEU A CA 1
ATOM 679 C C . LEU A 1 87 ? -1.042 2.318 4.677 1.00 91.38 87 LEU A C 1
ATOM 681 O O . LEU A 1 87 ? 0.152 2.584 4.526 1.00 91.38 87 LEU A O 1
ATOM 685 N N . TRP A 1 88 ? -1.998 3.020 4.081 1.00 92.25 88 TRP A N 1
ATOM 686 C CA . TRP A 1 88 ? -1.711 4.107 3.148 1.00 92.25 88 TRP A CA 1
ATOM 687 C C . TRP A 1 88 ? -1.208 5.370 3.840 1.00 92.25 88 TRP A C 1
ATOM 689 O O . TRP A 1 88 ? -0.294 6.029 3.344 1.00 92.25 88 TRP A O 1
ATOM 699 N N . THR A 1 89 ? -1.735 5.668 5.025 1.00 93.31 89 THR A N 1
ATOM 700 C CA . THR A 1 89 ? -1.317 6.826 5.825 1.00 93.31 89 THR A CA 1
ATOM 701 C C . THR A 1 89 ? 0.114 6.647 6.331 1.00 93.31 89 THR A C 1
ATOM 703 O O . THR A 1 89 ? 0.922 7.571 6.240 1.00 93.31 89 THR A O 1
ATOM 706 N N . THR A 1 90 ? 0.478 5.438 6.773 1.00 91.81 90 THR A N 1
ATOM 707 C CA . THR A 1 90 ? 1.862 5.079 7.121 1.00 91.81 90 THR A CA 1
ATOM 708 C C . THR A 1 90 ? 2.809 5.249 5.933 1.00 91.81 90 THR A C 1
ATOM 710 O O . THR A 1 90 ? 3.959 5.639 6.124 1.00 91.81 90 THR A O 1
ATOM 713 N N . ASN A 1 91 ? 2.317 5.053 4.710 1.00 90.88 91 ASN A N 1
ATOM 714 C CA . ASN A 1 91 ? 3.055 5.269 3.466 1.00 90.88 91 ASN A CA 1
ATOM 715 C C . ASN A 1 91 ? 3.037 6.726 2.950 1.00 90.88 91 ASN A C 1
ATOM 717 O O . ASN A 1 91 ? 3.599 7.011 1.894 1.00 90.88 91 ASN A O 1
ATOM 721 N N . GLY A 1 92 ? 2.429 7.658 3.690 1.00 92.06 92 GLY A N 1
ATOM 722 C CA . GLY A 1 92 ? 2.435 9.095 3.392 1.00 92.06 92 GLY A CA 1
ATOM 723 C C . GLY A 1 92 ? 1.229 9.592 2.590 1.00 92.06 92 GLY A C 1
ATOM 724 O O . GLY A 1 92 ? 1.146 10.788 2.277 1.00 92.06 92 GLY A O 1
ATOM 725 N N . ALA A 1 93 ? 0.281 8.713 2.257 1.00 93.38 93 ALA A N 1
ATOM 726 C CA . ALA A 1 93 ? -0.946 9.100 1.577 1.00 93.38 93 ALA A CA 1
ATOM 727 C C . ALA A 1 93 ? -1.876 9.880 2.511 1.00 93.38 93 ALA A C 1
ATOM 729 O O . ALA A 1 93 ? -1.857 9.704 3.729 1.00 93.38 93 ALA A O 1
ATOM 730 N N . VAL A 1 94 ? -2.718 10.731 1.925 1.00 94.94 94 VAL A N 1
ATOM 731 C CA . VAL A 1 94 ? -3.839 11.347 2.645 1.00 94.94 94 VAL A CA 1
ATOM 732 C C . VAL A 1 94 ? -5.099 10.620 2.210 1.00 94.94 94 VAL A C 1
ATOM 734 O O . VAL A 1 94 ? -5.558 10.785 1.078 1.00 94.94 94 VAL A O 1
ATOM 737 N N . VAL A 1 95 ? -5.620 9.789 3.109 1.00 95.00 95 VAL A N 1
ATOM 738 C CA . VAL A 1 95 ? -6.809 8.966 2.885 1.00 95.00 95 VAL A CA 1
ATOM 739 C C . VAL A 1 95 ? -7.813 9.259 3.990 1.00 95.00 95 VAL A C 1
ATOM 741 O O . VAL A 1 95 ? -7.452 9.287 5.167 1.00 95.00 95 VAL A O 1
ATOM 744 N N . LYS A 1 96 ? -9.073 9.476 3.623 1.00 95.69 96 LYS A N 1
ATOM 745 C CA . LYS A 1 96 ? -10.182 9.717 4.549 1.00 95.69 96 LYS A CA 1
ATOM 746 C C . LYS A 1 96 ? -11.183 8.575 4.501 1.00 95.69 96 LYS A C 1
ATOM 748 O O . LYS A 1 96 ? -11.372 7.948 3.463 1.00 95.69 96 LYS A O 1
ATOM 753 N N . ILE A 1 97 ? -11.834 8.342 5.634 1.00 96.00 97 ILE A N 1
ATOM 754 C CA . ILE A 1 97 ? -12.968 7.431 5.748 1.00 96.00 97 ILE A CA 1
ATOM 755 C C . ILE A 1 97 ? -14.208 8.273 6.001 1.00 96.00 97 ILE A C 1
ATOM 757 O O . ILE A 1 97 ? -14.238 9.063 6.944 1.00 96.00 97 ILE A O 1
ATOM 761 N N . GLU A 1 98 ? -15.232 8.072 5.187 1.00 95.06 98 GLU A N 1
ATOM 762 C CA . GLU A 1 98 ? -16.547 8.670 5.372 1.00 95.06 98 GLU A CA 1
ATOM 763 C C . GLU A 1 98 ? -17.596 7.567 5.474 1.00 95.06 98 GLU A C 1
ATOM 765 O O . GLU A 1 98 ? -17.569 6.603 4.711 1.00 95.06 98 GLU A O 1
ATOM 770 N N . LYS A 1 99 ? -18.528 7.699 6.422 1.00 93.81 99 LYS A N 1
ATOM 771 C CA . LYS A 1 99 ? -19.687 6.806 6.481 1.00 93.81 99 LYS A CA 1
ATOM 772 C C . LYS A 1 99 ? -20.663 7.170 5.367 1.00 93.81 99 LYS A C 1
ATOM 774 O O . LYS A 1 99 ? -20.884 8.350 5.096 1.00 93.81 99 LYS A O 1
ATOM 779 N N . GLY A 1 100 ? -21.231 6.152 4.741 1.00 92.69 100 GLY A N 1
ATOM 780 C CA . GLY A 1 100 ? -22.301 6.304 3.775 1.00 92.69 100 GLY A CA 1
ATOM 781 C C . GLY A 1 100 ? -23.661 6.506 4.430 1.00 92.69 100 GLY A C 1
ATOM 782 O O . GLY A 1 100 ? -23.773 6.829 5.614 1.00 92.69 100 GLY A O 1
ATOM 783 N N . LYS A 1 101 ? -24.718 6.330 3.636 1.00 91.88 101 LYS A N 1
ATOM 784 C CA . LYS A 1 101 ? -26.099 6.470 4.121 1.00 91.88 101 LYS A CA 1
ATOM 785 C C . LYS A 1 101 ? -26.569 5.237 4.883 1.00 91.88 101 LYS A C 1
ATOM 787 O O . LYS A 1 101 ? -27.433 5.362 5.748 1.00 91.88 101 LYS A O 1
ATOM 792 N N . SER A 1 102 ? -26.033 4.064 4.548 1.00 90.12 102 SER A N 1
ATOM 793 C CA . SER A 1 102 ? -26.333 2.823 5.261 1.00 90.12 102 SER A CA 1
ATOM 794 C C . SER A 1 102 ? -25.259 2.511 6.315 1.00 90.12 102 SER A C 1
ATOM 796 O O . SER A 1 102 ? -24.102 2.896 6.128 1.00 90.12 102 SER A O 1
ATOM 798 N N . PRO A 1 103 ? -25.601 1.790 7.400 1.00 82.31 103 PRO A N 1
ATOM 799 C CA . PRO A 1 103 ? -24.635 1.400 8.435 1.00 82.31 103 PRO A CA 1
ATOM 800 C C . PRO A 1 103 ? -23.439 0.583 7.919 1.00 82.31 103 PRO A C 1
ATOM 802 O O . PRO A 1 103 ? -22.370 0.627 8.521 1.00 82.31 103 PRO A O 1
ATOM 805 N N . ASN A 1 104 ? -23.599 -0.113 6.788 1.00 86.25 104 ASN A N 1
ATOM 806 C CA . ASN A 1 104 ? -22.573 -0.978 6.197 1.00 86.25 104 ASN A CA 1
ATOM 807 C C . ASN A 1 104 ? -21.908 -0.349 4.958 1.00 86.25 104 ASN A C 1
ATOM 809 O O . ASN A 1 104 ? -21.145 -1.009 4.258 1.00 86.25 104 ASN A O 1
ATOM 813 N N . GLU A 1 105 ? -22.178 0.927 4.670 1.00 92.38 105 GLU A N 1
ATOM 814 C CA . GLU A 1 105 ? -21.555 1.654 3.565 1.00 92.38 105 GLU A CA 1
ATOM 815 C C . GLU A 1 105 ? -20.456 2.571 4.099 1.00 92.38 105 GLU A C 1
ATOM 817 O O . GLU A 1 105 ? -20.679 3.417 4.968 1.00 92.38 105 GLU A O 1
ATOM 822 N N . ILE A 1 106 ? -19.250 2.412 3.559 1.00 94.25 106 ILE A N 1
ATOM 823 C CA . ILE A 1 106 ? -18.086 3.216 3.920 1.00 94.25 106 ILE A CA 1
ATOM 824 C C . ILE A 1 106 ? -17.368 3.634 2.642 1.00 94.25 106 ILE A C 1
ATOM 826 O O . ILE A 1 106 ? -17.060 2.806 1.789 1.00 94.25 106 ILE A O 1
ATOM 830 N N . PHE A 1 107 ? -17.042 4.918 2.544 1.00 94.81 107 PHE A N 1
ATOM 831 C CA . PHE A 1 107 ? -16.223 5.472 1.478 1.00 94.81 107 PHE A CA 1
ATOM 832 C C . PHE A 1 107 ? -14.792 5.671 1.964 1.00 94.81 107 PHE A C 1
ATOM 834 O O . PHE A 1 107 ? -14.546 6.365 2.952 1.00 94.81 107 PHE A O 1
ATOM 841 N N . ILE A 1 108 ? -13.841 5.102 1.228 1.00 93.69 108 ILE A N 1
ATOM 842 C CA . ILE A 1 108 ? -12.415 5.382 1.383 1.00 93.69 108 ILE A CA 1
ATOM 843 C C . ILE A 1 108 ? -12.047 6.398 0.303 1.00 93.69 108 ILE A C 1
ATOM 845 O O . ILE A 1 108 ? -12.003 6.069 -0.880 1.00 93.69 108 ILE A O 1
ATOM 849 N N . LYS A 1 109 ? -11.824 7.652 0.700 1.00 93.44 109 LYS A N 1
ATOM 850 C CA . LYS A 1 109 ? -11.495 8.745 -0.219 1.00 93.44 109 LYS A CA 1
ATOM 851 C C . LYS A 1 109 ? -10.008 9.027 -0.216 1.00 93.44 109 LYS A C 1
ATOM 853 O O . LYS A 1 109 ? -9.426 9.349 0.819 1.00 93.44 109 LYS A O 1
ATOM 858 N N . TRP A 1 110 ? -9.415 8.958 -1.397 1.00 90.94 110 TRP A N 1
ATOM 859 C CA . TRP A 1 110 ? -8.014 9.278 -1.598 1.00 90.94 110 TRP A CA 1
ATOM 860 C C . TRP A 1 110 ? -7.854 10.746 -1.987 1.00 90.94 110 TRP A C 1
ATOM 862 O O . TRP A 1 110 ? -8.269 11.148 -3.069 1.00 90.94 110 TRP A O 1
ATOM 872 N N . GLU A 1 111 ? -7.254 11.558 -1.119 1.00 92.69 111 GLU A N 1
ATOM 873 C CA . GLU A 1 111 ? -7.056 12.990 -1.390 1.00 92.69 111 GLU A CA 1
ATOM 874 C C . GLU A 1 111 ? -5.670 13.290 -1.958 1.00 92.69 111 GLU A C 1
ATOM 876 O O . GLU A 1 111 ? -5.503 14.225 -2.738 1.00 92.69 111 GLU A O 1
ATOM 881 N N . ARG A 1 112 ? -4.657 12.500 -1.578 1.00 90.88 112 ARG A N 1
ATOM 882 C CA . ARG A 1 112 ? -3.285 12.692 -2.061 1.00 90.88 112 ARG A CA 1
ATOM 883 C C . ARG A 1 112 ? -2.528 11.379 -2.180 1.00 90.88 112 ARG A C 1
ATOM 885 O O . ARG A 1 112 ? -2.323 10.688 -1.180 1.00 90.88 112 ARG A O 1
ATOM 892 N N . CYS A 1 113 ? -2.030 11.085 -3.381 1.00 87.94 113 CYS A N 1
ATOM 893 C CA . CYS A 1 113 ? -1.011 10.058 -3.589 1.00 87.94 113 CYS A CA 1
ATOM 894 C C . CYS A 1 113 ? 0.378 10.615 -3.206 1.00 87.94 113 CYS A C 1
ATOM 896 O O . CYS A 1 113 ? 0.736 11.703 -3.663 1.00 87.94 113 CYS A O 1
ATOM 898 N N . PRO A 1 114 ? 1.163 9.910 -2.372 1.00 86.31 114 PRO A N 1
ATOM 899 C CA . PRO A 1 114 ? 2.494 10.361 -1.960 1.00 86.31 114 PRO A CA 1
ATOM 900 C C . PRO A 1 114 ? 3.590 10.114 -3.008 1.00 86.31 114 PRO A C 1
ATOM 902 O O . PRO A 1 114 ? 4.718 10.561 -2.822 1.00 86.31 114 PRO A O 1
ATOM 905 N N . TRP A 1 115 ? 3.293 9.398 -4.094 1.00 85.75 115 TRP A N 1
ATOM 906 C CA . TRP A 1 115 ? 4.299 8.814 -4.985 1.00 85.75 115 TRP A CA 1
ATOM 907 C C . TRP A 1 115 ? 4.380 9.275 -6.454 1.00 85.75 115 TRP A C 1
ATOM 909 O O . TRP A 1 115 ? 5.154 8.649 -7.189 1.00 85.75 115 TRP A O 1
ATOM 919 N N . PRO A 1 116 ? 3.689 10.333 -6.934 1.00 85.56 116 PRO A N 1
ATOM 920 C CA . PRO A 1 116 ? 3.834 10.771 -8.326 1.00 85.56 116 PRO A CA 1
ATOM 921 C C . PRO A 1 116 ? 5.283 11.033 -8.762 1.00 85.56 116 PRO A C 1
ATOM 923 O O . PRO A 1 116 ? 5.649 10.732 -9.896 1.00 85.56 116 PRO A O 1
ATOM 926 N N . THR A 1 117 ? 6.122 11.557 -7.862 1.00 85.50 117 THR A N 1
ATOM 927 C CA . THR A 1 117 ? 7.535 11.846 -8.153 1.00 85.50 117 THR A CA 1
ATOM 928 C C . THR A 1 117 ? 8.316 10.575 -8.470 1.00 85.50 117 THR A C 1
ATOM 930 O O . THR A 1 117 ? 8.911 10.484 -9.540 1.00 85.50 117 THR A O 1
ATOM 933 N N . SER A 1 118 ? 8.250 9.560 -7.602 1.00 86.94 118 SER A N 1
ATOM 934 C CA . SER A 1 118 ? 8.956 8.294 -7.832 1.00 86.94 118 SER A CA 1
ATOM 935 C C . SER A 1 118 ? 8.419 7.553 -9.057 1.00 86.94 118 SER A C 1
ATOM 937 O O . SER A 1 118 ? 9.196 6.976 -9.804 1.00 86.94 118 SER A O 1
ATOM 939 N N . ALA A 1 119 ? 7.107 7.599 -9.318 1.00 87.75 119 ALA A N 1
ATOM 940 C CA . ALA A 1 119 ? 6.545 7.014 -10.538 1.00 87.75 119 ALA A CA 1
ATOM 941 C C . ALA A 1 119 ? 7.190 7.615 -11.796 1.00 87.75 119 ALA A C 1
ATOM 943 O O . ALA A 1 119 ? 7.657 6.891 -12.674 1.00 87.75 119 ALA A O 1
ATOM 944 N N . LYS A 1 120 ? 7.291 8.948 -11.830 1.00 89.06 120 LYS A N 1
ATOM 945 C CA . LYS A 1 120 ? 7.909 9.688 -12.930 1.00 89.06 120 LYS A CA 1
ATOM 946 C C . LYS A 1 120 ? 9.391 9.345 -13.110 1.00 89.06 120 LYS A C 1
ATOM 948 O O . LYS A 1 120 ? 9.823 9.172 -14.245 1.00 89.06 120 LYS A O 1
ATOM 953 N N . GLU A 1 121 ? 10.155 9.249 -12.024 1.00 91.31 121 GLU A N 1
ATOM 954 C CA . GLU A 1 121 ? 11.594 8.931 -12.059 1.00 91.31 121 GLU A CA 1
ATOM 955 C C . GLU A 1 121 ? 11.885 7.565 -12.691 1.00 91.31 121 GLU A C 1
ATOM 957 O O . GLU A 1 121 ? 12.874 7.417 -13.403 1.00 91.31 121 GLU A O 1
ATOM 962 N N . PHE A 1 122 ? 11.000 6.589 -12.482 1.00 91.31 122 PHE A N 1
ATOM 963 C CA . PHE A 1 122 ? 11.129 5.231 -13.018 1.00 91.31 122 PHE A CA 1
ATOM 964 C C . PHE A 1 122 ? 10.306 5.000 -14.298 1.00 91.31 122 PHE A C 1
ATOM 966 O O . PHE A 1 122 ? 10.090 3.859 -14.707 1.00 91.31 122 PHE A O 1
ATOM 973 N N . GLY A 1 123 ? 9.817 6.071 -14.935 1.00 90.56 123 GLY A N 1
ATOM 974 C CA . GLY A 1 123 ? 9.072 5.993 -16.196 1.00 90.56 123 GLY A CA 1
ATOM 975 C C . GLY A 1 123 ? 7.706 5.303 -16.093 1.00 90.56 123 GLY A C 1
ATOM 976 O O . GLY A 1 123 ? 7.136 4.919 -17.114 1.00 90.56 123 GLY A O 1
ATOM 977 N N . ALA A 1 124 ? 7.166 5.133 -14.885 1.00 91.75 124 ALA A N 1
ATOM 978 C CA . ALA A 1 124 ? 5.840 4.573 -14.674 1.00 91.75 124 ALA A CA 1
ATOM 979 C C . ALA A 1 124 ? 4.761 5.644 -14.876 1.00 91.75 124 ALA A C 1
ATOM 981 O O . ALA A 1 124 ? 4.877 6.791 -14.436 1.00 91.75 124 ALA A O 1
ATOM 982 N N . SER A 1 125 ? 3.676 5.262 -15.545 1.00 90.75 125 SER A N 1
ATOM 983 C CA . SER A 1 125 ? 2.540 6.161 -15.742 1.00 90.75 125 SER A CA 1
ATOM 984 C C . SER A 1 125 ? 1.710 6.289 -14.461 1.00 90.75 125 SER A C 1
ATOM 986 O O . SER A 1 125 ? 1.553 5.326 -13.714 1.00 90.75 125 SER A O 1
ATOM 988 N N . MET A 1 126 ? 1.061 7.437 -14.247 1.00 88.12 126 MET A N 1
ATOM 989 C CA . MET A 1 126 ? 0.088 7.573 -13.149 1.00 88.12 126 MET A CA 1
ATOM 990 C C . MET A 1 126 ? -1.117 6.635 -13.296 1.00 88.12 126 MET A C 1
ATOM 992 O O . MET A 1 126 ? -1.778 6.321 -12.312 1.00 88.12 126 MET A O 1
ATOM 996 N N . LYS A 1 127 ? -1.394 6.157 -14.517 1.00 91.56 127 LYS A N 1
ATOM 997 C CA . LYS A 1 127 ? -2.416 5.136 -14.761 1.00 91.56 127 LYS A CA 1
ATOM 998 C C . LYS A 1 127 ? -2.031 3.798 -14.126 1.00 91.56 127 LYS A C 1
ATOM 1000 O O . LYS A 1 127 ? -2.903 3.101 -13.622 1.00 91.56 127 LYS A O 1
ATOM 1005 N N . GLU A 1 128 ? -0.746 3.449 -14.155 1.00 91.75 128 GLU A N 1
ATOM 1006 C CA . GLU A 1 128 ? -0.229 2.243 -13.503 1.00 91.75 128 GLU A CA 1
ATOM 1007 C C . GLU A 1 128 ? -0.339 2.348 -11.982 1.00 91.75 128 GLU A C 1
ATOM 1009 O O . GLU A 1 128 ? -0.779 1.403 -11.340 1.00 91.75 128 GLU A O 1
ATOM 1014 N N . ASP A 1 129 ? -0.008 3.512 -11.416 1.00 88.31 129 ASP A N 1
ATOM 1015 C CA . ASP A 1 129 ? -0.161 3.780 -9.982 1.00 88.31 129 ASP A CA 1
ATOM 1016 C C . ASP A 1 129 ? -1.627 3.656 -9.540 1.00 88.31 129 ASP A C 1
ATOM 1018 O O . ASP A 1 129 ? -1.925 2.917 -8.605 1.00 88.31 129 ASP A O 1
ATOM 1022 N N . LEU A 1 130 ? -2.552 4.300 -10.262 1.00 90.38 130 LEU A N 1
ATOM 1023 C CA . LEU A 1 130 ? -3.986 4.247 -9.966 1.00 90.38 130 LEU A CA 1
ATOM 1024 C C . LEU A 1 130 ? -4.542 2.820 -10.055 1.00 90.38 130 LEU A C 1
ATOM 1026 O O . LEU A 1 130 ? -5.132 2.330 -9.097 1.00 90.38 130 LEU A O 1
ATOM 1030 N N . LEU A 1 131 ? -4.319 2.134 -11.182 1.00 93.62 131 LEU A N 1
ATOM 1031 C CA . LEU A 1 131 ? -4.830 0.774 -11.375 1.00 93.62 131 LEU A CA 1
ATOM 1032 C C . LEU A 1 131 ? -4.139 -0.243 -10.460 1.00 93.62 131 LEU A C 1
ATOM 1034 O O . LEU A 1 131 ? -4.748 -1.243 -10.087 1.00 93.62 131 LEU A O 1
ATOM 1038 N N . GLY A 1 132 ? -2.896 0.024 -10.063 1.00 93.12 132 GLY A N 1
ATOM 1039 C CA . GLY A 1 132 ? -2.199 -0.710 -9.017 1.00 93.12 132 GLY A CA 1
ATOM 1040 C C . GLY A 1 132 ? -2.883 -0.571 -7.658 1.00 93.12 132 GLY A C 1
ATOM 1041 O O . GLY A 1 132 ? -3.189 -1.578 -7.026 1.00 93.12 132 GLY A O 1
ATOM 1042 N N . CYS A 1 133 ? -3.190 0.657 -7.234 1.00 91.31 133 CYS A N 1
ATOM 1043 C CA . CYS A 1 133 ? -3.933 0.924 -5.999 1.00 91.31 133 CYS A CA 1
ATOM 1044 C C . CYS A 1 133 ? -5.329 0.278 -6.005 1.00 91.31 133 CYS A C 1
ATOM 1046 O O . CYS A 1 133 ? -5.722 -0.335 -5.011 1.00 91.31 133 CYS A O 1
ATOM 1048 N N . ASP A 1 134 ? -6.053 0.352 -7.125 1.00 93.69 134 ASP A N 1
ATOM 1049 C CA . ASP A 1 134 ? -7.360 -0.298 -7.276 1.00 93.69 134 ASP A CA 1
ATOM 1050 C C . ASP A 1 134 ? -7.237 -1.821 -7.161 1.00 93.69 134 ASP A C 1
ATOM 1052 O O . ASP A 1 134 ? -7.980 -2.462 -6.415 1.00 93.69 134 ASP A O 1
ATOM 1056 N N . ARG A 1 135 ? -6.262 -2.408 -7.867 1.00 96.94 135 ARG A N 1
ATOM 1057 C CA . ARG A 1 135 ? -6.004 -3.850 -7.826 1.00 96.94 135 ARG A CA 1
ATOM 1058 C C . ARG A 1 135 ? -5.612 -4.309 -6.426 1.00 96.94 135 ARG A C 1
ATOM 1060 O O . ARG A 1 135 ? -6.070 -5.363 -5.999 1.00 96.94 135 ARG A O 1
ATOM 1067 N N . TYR A 1 136 ? -4.802 -3.523 -5.722 1.00 95.62 136 TYR A N 1
ATOM 1068 C CA . TYR A 1 136 ? -4.417 -3.785 -4.341 1.00 95.62 136 TYR A CA 1
ATOM 1069 C C . TYR A 1 136 ? -5.642 -3.822 -3.420 1.00 95.62 136 TYR A C 1
ATOM 1071 O O . TYR A 1 136 ? -5.770 -4.759 -2.638 1.00 95.62 136 TYR A O 1
ATOM 1079 N N . LEU A 1 137 ? -6.556 -2.843 -3.512 1.00 94.94 137 LEU A N 1
ATOM 1080 C CA . LEU A 1 137 ? -7.781 -2.841 -2.702 1.00 94.94 137 LEU A CA 1
ATOM 1081 C C . LEU A 1 137 ? -8.651 -4.058 -3.007 1.00 94.94 137 LEU A C 1
ATOM 1083 O O . LEU A 1 137 ? -9.120 -4.714 -2.084 1.00 94.94 137 LEU A O 1
ATOM 1087 N N . GLN A 1 138 ? -8.853 -4.359 -4.291 1.00 96.31 138 GLN A N 1
ATOM 1088 C CA . GLN A 1 138 ? -9.646 -5.510 -4.717 1.00 96.31 138 GLN A CA 1
ATOM 1089 C C . GLN A 1 138 ? -9.089 -6.802 -4.124 1.00 96.31 138 GLN A C 1
ATOM 1091 O O . GLN A 1 138 ? -9.817 -7.523 -3.454 1.00 96.31 138 GLN A O 1
ATOM 1096 N N . THR A 1 139 ? -7.790 -7.059 -4.284 1.00 97.19 139 THR A N 1
ATOM 1097 C CA . THR A 1 139 ? -7.212 -8.318 -3.808 1.00 97.19 139 THR A CA 1
ATOM 1098 C C . THR A 1 139 ? -7.031 -8.375 -2.300 1.00 97.19 139 THR A C 1
ATOM 1100 O O . THR A 1 139 ? -7.110 -9.455 -1.721 1.00 97.19 139 THR A O 1
ATOM 1103 N N . PHE A 1 140 ? -6.846 -7.228 -1.645 1.00 95.44 140 PHE A N 1
ATOM 1104 C CA . PHE A 1 140 ? -6.954 -7.126 -0.195 1.00 95.44 140 PHE A CA 1
ATOM 1105 C C . PHE A 1 140 ? -8.344 -7.575 0.269 1.00 95.44 140 PHE A C 1
ATOM 1107 O O . PHE A 1 140 ? -8.444 -8.417 1.156 1.00 95.44 140 PHE A O 1
ATOM 1114 N N . LEU A 1 141 ? -9.412 -7.051 -0.342 1.00 94.12 141 LEU A N 1
ATOM 1115 C CA . LEU A 1 141 ? -10.787 -7.401 0.014 1.00 94.12 141 LEU A CA 1
ATOM 1116 C C . LEU A 1 141 ? -11.131 -8.851 -0.334 1.00 94.12 141 LEU A C 1
ATOM 1118 O O . LEU A 1 141 ? -11.825 -9.486 0.450 1.00 94.12 141 LEU A O 1
ATOM 1122 N N . ASP A 1 142 ? -10.624 -9.392 -1.443 1.00 95.50 142 ASP A N 1
ATOM 1123 C CA . ASP A 1 142 ? -10.796 -10.806 -1.797 1.00 95.50 142 ASP A CA 1
ATOM 1124 C C . ASP A 1 142 ? -10.262 -11.718 -0.685 1.00 95.50 142 ASP A C 1
ATOM 1126 O O . ASP A 1 142 ? -10.944 -12.646 -0.251 1.00 95.50 142 ASP A O 1
ATOM 1130 N N . GLU A 1 143 ? -9.061 -11.426 -0.180 1.00 93.81 143 GLU A N 1
ATOM 1131 C CA . GLU A 1 143 ? -8.461 -12.192 0.915 1.00 93.81 143 GLU A CA 1
ATOM 1132 C C . GLU A 1 143 ? -9.174 -11.954 2.242 1.00 93.81 143 GLU A C 1
ATOM 1134 O O . GLU A 1 143 ? -9.262 -12.868 3.043 1.00 93.81 143 GLU A O 1
ATOM 1139 N N . VAL A 1 144 ? -9.715 -10.765 2.499 1.00 89.62 144 VAL A N 1
ATOM 1140 C CA . VAL A 1 144 ? -10.540 -10.543 3.695 1.00 89.62 144 VAL A CA 1
ATOM 1141 C C . VAL A 1 144 ? -11.825 -11.364 3.623 1.00 89.62 144 VAL A C 1
ATOM 1143 O O . VAL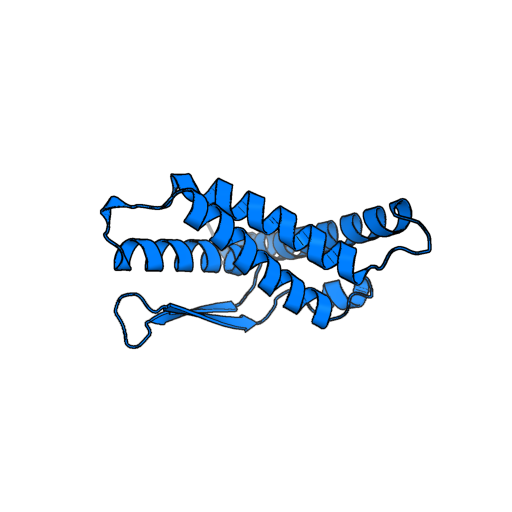 A 1 144 ? -12.141 -12.088 4.562 1.00 89.62 144 VAL A O 1
ATOM 1146 N N . ASN A 1 145 ? -12.527 -11.301 2.494 1.00 89.75 145 ASN A N 1
ATOM 1147 C CA . ASN A 1 145 ? -13.793 -11.992 2.274 1.00 89.75 145 ASN A CA 1
ATOM 1148 C C . ASN A 1 145 ? -13.648 -13.514 2.281 1.00 89.75 145 ASN A C 1
ATOM 1150 O O . ASN A 1 145 ? -14.574 -14.197 2.690 1.00 89.75 145 ASN A O 1
ATOM 1154 N N . ALA A 1 146 ? -12.504 -14.059 1.861 1.00 88.50 146 ALA A N 1
ATOM 1155 C CA . ALA A 1 146 ? -12.264 -15.500 1.900 1.00 88.50 146 ALA A CA 1
ATOM 1156 C C . ALA A 1 146 ? -12.247 -16.088 3.327 1.00 88.50 146 ALA A C 1
ATOM 1158 O O . ALA A 1 146 ? -12.359 -17.304 3.483 1.00 88.50 146 ALA A O 1
ATOM 1159 N N . PHE A 1 147 ? -12.078 -15.249 4.355 1.00 77.00 147 PHE A N 1
ATOM 1160 C CA . PHE A 1 147 ? -12.042 -15.657 5.763 1.00 77.00 147 PHE A CA 1
ATOM 1161 C C . PHE A 1 147 ? -13.309 -15.294 6.549 1.00 77.00 147 PHE A C 1
ATOM 1163 O O . PHE A 1 147 ? -13.434 -15.733 7.695 1.00 77.00 147 PHE A O 1
ATOM 1170 N N 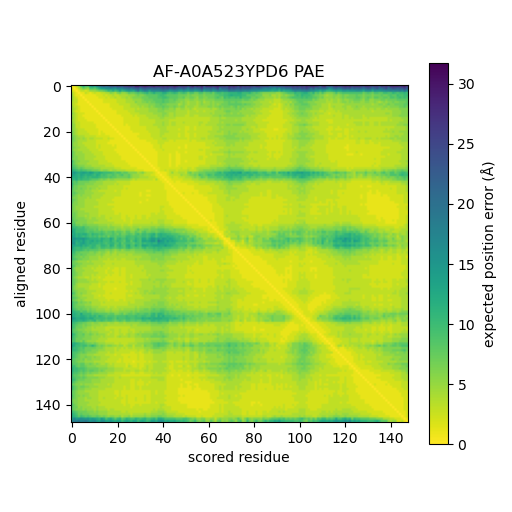. LEU A 1 148 ? -14.201 -14.483 5.971 1.00 73.94 148 LEU A N 1
ATOM 1171 C CA . LEU A 1 148 ? -15.505 -14.132 6.543 1.00 73.94 148 LEU A CA 1
ATOM 1172 C C . LEU A 1 148 ? -16.550 -15.194 6.193 1.00 73.94 148 LEU A C 1
ATOM 1174 O O . LEU A 1 148 ? -17.364 -15.501 7.092 1.00 73.94 148 LEU A O 1
#

Radius of gyration: 17.86 Å; Cα contacts (8 Å, |Δi|>4): 141; chains: 1; bounding box: 46×35×55 Å

Solvent-accessible surface area (backbone atoms only — not comparable to full-atom values): 8196 Å² total; per-residue (Å²): 131,84,85,58,64,68,63,51,51,53,50,53,52,52,53,49,53,52,48,33,52,48,55,55,50,51,53,53,52,52,47,50,52,50,45,70,71,60,41,95,86,52,56,66,57,60,53,48,30,49,51,27,33,53,51,14,34,53,54,17,55,72,44,52,90,73,57,51,73,90,56,44,68,46,46,31,54,53,46,54,53,47,54,54,41,48,58,41,41,73,51,59,26,43,61,47,80,43,78,49,95,49,81,82,37,72,44,80,44,79,78,39,79,66,48,66,66,63,33,54,77,72,72,44,53,72,66,42,54,52,53,13,54,53,36,17,53,52,31,18,47,53,43,45,58,76,75,107

Secondary structure (DSSP, 8-state):
----HHHHHHHHHHHHHHHHHHHHHHHHHHHHHHHHHH-TT--HHHHHHHHHHHHHHHHHHHHGGG--GGGHHHHHHHHHHHHHHHHHHHTT-EEEEEE-SSTT-EEEEEEE-S-HHHHHHTT--HHHHHHHHHHHHHHHHHHHHTT-

pLDDT: mean 91.55, std 5.07, range [60.88, 97.62]

Sequence (148 aa):
MALDPEKQISSLWKALQGSQEANRRTFYQMRQVAIEFAGPDANPFDIGVKAWEIIGKDMGKSNLPRMNLLKGEEGLMMNIARAYQGLWTTNGAVVKIEKGKSPNEIFIKWERCPWPTSAKEFGASMKEDLLGCDRYLQTFLDEVNAFL

Mean predicted aligned error: 4.26 Å